Protein AF-A0A925KHV0-F1 (afdb_monomer)

Sequence (64 aa):
HYRRWPARVAAVDTAAAFAAAQDHVKPEALTVIAVGDLAKVRAQIEALGLGAVELRDADGRLAP

Radius of gyration: 18.72 Å; Cα contacts (8 Å, |Δi|>4): 17; chains: 1; bounding box: 41×28×39 Å

Nearest PDB structures (foldseek):
  6cce-assembly1_C  TM=2.700E-01  e=7.272E+00  Mycolicibacterium smegmatis MC2 155

Solvent-accessible surface area (backbone atoms only — not comparable to full-atom values): 4419 Å² total; per-residue (Å²): 122,76,89,57,49,65,63,58,61,72,66,61,47,73,66,58,51,52,50,50,41,68,78,66,57,52,79,92,76,62,85,87,86,86,88,77,62,62,92,70,46,48,67,59,56,62,70,65,65,84,67,89,84,82,58,57,44,99,87,69,46,80,49,134

Mean predicted aligned error: 6.13 Å

pLDDT: mean 89.52, std 6.19, range [62.38, 96.62]

Structure (mmCIF, N/CA/C/O backbone):
data_AF-A0A925KHV0-F1
#
_entry.id   AF-A0A925KHV0-F1
#
loop_
_atom_site.group_PDB
_atom_site.id
_atom_site.type_symbol
_atom_site.label_atom_id
_atom_site.label_alt_id
_atom_site.label_comp_id
_atom_site.label_asym_id
_atom_site.label_entity_id
_atom_site.label_seq_id
_atom_site.pdbx_PDB_ins_code
_atom_site.Cartn_x
_atom_site.Cartn_y
_atom_site.Cartn_z
_atom_site.occupancy
_atom_site.B_iso_or_equiv
_a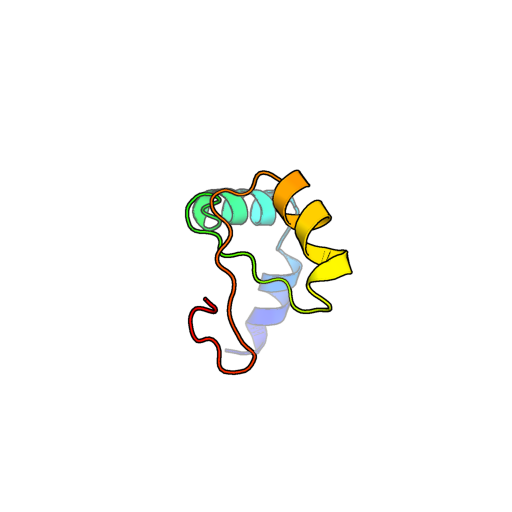tom_site.auth_seq_id
_atom_site.auth_comp_id
_atom_site.auth_asym_id
_atom_site.auth_atom_id
_atom_site.pdbx_PDB_model_num
ATOM 1 N N . HIS A 1 1 ? 22.211 -18.644 -15.968 1.00 62.38 1 HIS A N 1
ATOM 2 C CA . HIS A 1 1 ? 21.032 -17.886 -15.499 1.00 62.38 1 HIS A CA 1
ATOM 3 C C . HIS A 1 1 ? 21.380 -16.418 -15.199 1.00 62.38 1 HIS A C 1
ATOM 5 O O . HIS A 1 1 ? 20.878 -15.545 -15.893 1.00 62.38 1 HIS A O 1
ATOM 11 N N . TYR A 1 2 ? 22.330 -16.134 -14.298 1.00 64.88 2 TYR A N 1
ATOM 12 C CA . TYR A 1 2 ? 22.6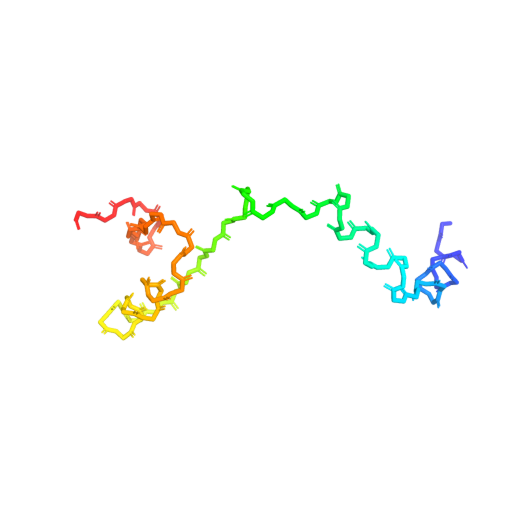54 -14.769 -13.834 1.00 64.88 2 TYR A CA 1
ATOM 13 C C . TYR A 1 2 ? 23.305 -13.812 -14.853 1.00 64.88 2 TYR A C 1
ATOM 15 O O . TYR A 1 2 ? 23.140 -12.606 -14.737 1.00 64.88 2 TYR A O 1
ATOM 23 N N . ARG A 1 3 ? 23.973 -14.316 -15.902 1.00 82.50 3 ARG A N 1
ATOM 24 C CA . ARG A 1 3 ? 24.646 -13.467 -16.913 1.00 82.50 3 ARG A CA 1
ATOM 25 C C . ARG A 1 3 ? 23.706 -12.601 -17.769 1.00 82.50 3 ARG A C 1
ATOM 27 O O . ARG A 1 3 ? 24.155 -11.613 -18.328 1.00 82.50 3 ARG A O 1
ATOM 34 N N . ARG A 1 4 ? 22.425 -12.973 -17.900 1.00 87.38 4 ARG A N 1
ATOM 35 C CA . ARG A 1 4 ? 21.448 -12.287 -18.778 1.00 87.38 4 ARG A CA 1
ATOM 36 C C . ARG A 1 4 ? 20.487 -11.361 -18.030 1.00 87.38 4 ARG A C 1
ATOM 38 O O . ARG A 1 4 ? 19.788 -10.581 -18.662 1.00 87.38 4 ARG A O 1
ATOM 45 N N . TRP A 1 5 ? 20.424 -11.464 -16.705 1.00 88.88 5 TRP A N 1
ATOM 46 C CA . TRP A 1 5 ? 19.486 -10.689 -15.894 1.00 88.88 5 TRP A CA 1
ATOM 47 C C . TRP A 1 5 ? 19.762 -9.175 -15.918 1.00 88.88 5 TRP A C 1
ATOM 49 O O . TRP A 1 5 ? 18.813 -8.437 -16.176 1.00 88.88 5 TRP A O 1
ATOM 59 N N . PRO A 1 6 ? 21.018 -8.696 -15.780 1.00 92.38 6 PRO A N 1
ATOM 60 C CA . PRO A 1 6 ? 21.291 -7.257 -15.780 1.00 92.38 6 PRO A CA 1
ATOM 61 C C . PRO A 1 6 ? 20.840 -6.565 -17.070 1.00 92.38 6 PRO A C 1
ATOM 63 O O . PRO A 1 6 ? 20.164 -5.545 -17.014 1.00 92.38 6 PRO A O 1
ATOM 66 N N . ALA A 1 7 ? 21.133 -7.166 -18.230 1.00 93.38 7 ALA A N 1
ATOM 67 C CA . ALA A 1 7 ? 20.730 -6.628 -19.529 1.00 93.38 7 ALA A CA 1
ATOM 68 C C . ALA A 1 7 ? 19.202 -6.573 -19.701 1.00 93.38 7 ALA A C 1
ATOM 70 O O . ALA A 1 7 ? 18.687 -5.643 -20.308 1.00 93.38 7 ALA A O 1
ATOM 71 N N . ARG A 1 8 ? 18.467 -7.547 -19.146 1.00 92.06 8 ARG A N 1
ATOM 72 C CA . ARG A 1 8 ? 16.997 -7.578 -19.212 1.00 92.06 8 ARG A CA 1
ATOM 73 C C . ARG A 1 8 ? 16.348 -6.498 -18.354 1.00 92.06 8 ARG A C 1
ATOM 75 O O . ARG A 1 8 ? 15.377 -5.907 -18.797 1.00 92.06 8 ARG A O 1
ATOM 82 N N . VAL A 1 9 ? 16.870 -6.257 -17.152 1.00 92.12 9 VAL A N 1
ATOM 83 C CA . VAL A 1 9 ? 16.354 -5.201 -16.266 1.00 92.12 9 VAL A CA 1
ATOM 84 C C . VAL A 1 9 ? 16.695 -3.820 -16.821 1.00 92.12 9 VAL A C 1
ATOM 86 O O . VAL A 1 9 ? 15.836 -2.950 -16.838 1.00 92.12 9 VAL A O 1
ATOM 89 N N . ALA A 1 10 ? 17.914 -3.635 -17.340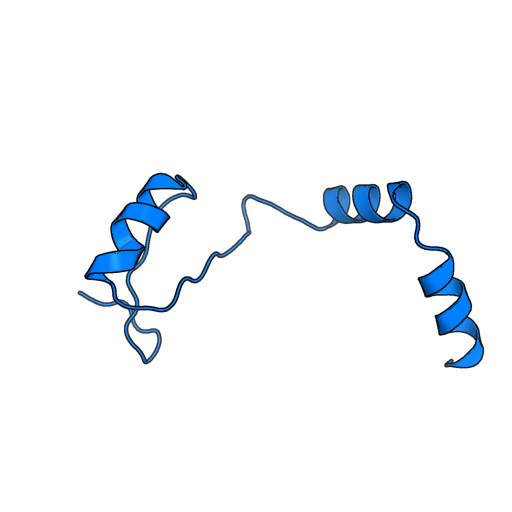 1.00 93.38 10 ALA A N 1
ATOM 90 C CA . ALA A 1 10 ? 18.343 -2.368 -17.936 1.00 93.38 10 ALA A CA 1
ATOM 91 C C . ALA A 1 10 ? 17.564 -1.987 -19.209 1.00 93.38 10 ALA A C 1
ATOM 93 O O . ALA A 1 10 ? 17.523 -0.815 -19.565 1.00 93.38 10 ALA A O 1
ATOM 94 N N . ALA A 1 11 ? 16.962 -2.963 -19.891 1.00 94.50 11 ALA A N 1
ATOM 95 C CA . ALA A 1 11 ? 16.148 -2.739 -21.080 1.00 94.50 11 ALA A CA 1
ATOM 96 C C . ALA A 1 11 ? 14.685 -2.365 -20.772 1.00 94.50 11 ALA A C 1
ATOM 98 O O . ALA A 1 11 ? 13.932 -2.103 -21.706 1.00 94.50 11 ALA A O 1
ATOM 99 N N . VAL A 1 12 ? 14.255 -2.371 -19.502 1.00 95.12 12 VAL A N 1
ATOM 100 C CA . VAL A 1 12 ? 12.895 -1.953 -19.132 1.00 95.12 12 VAL A CA 1
ATOM 101 C C . VAL A 1 12 ? 12.804 -0.433 -19.223 1.00 95.12 12 VAL A C 1
ATOM 103 O O . VAL A 1 12 ? 13.424 0.281 -18.436 1.00 95.12 12 VAL A O 1
ATOM 106 N N . ASP A 1 13 ? 12.014 0.050 -20.176 1.00 95.69 13 ASP A N 1
ATOM 107 C CA . ASP A 1 13 ? 11.674 1.461 -20.323 1.00 95.69 13 ASP A CA 1
ATOM 108 C C . ASP A 1 13 ? 10.281 1.777 -19.744 1.00 95.69 13 ASP A C 1
ATOM 110 O O . ASP A 1 13 ? 9.572 0.916 -19.211 1.00 95.69 13 ASP A O 1
ATOM 114 N N . THR A 1 14 ? 9.887 3.049 -19.817 1.00 96.06 14 THR A N 1
ATOM 115 C CA . THR A 1 14 ? 8.603 3.525 -19.287 1.00 96.06 14 THR A CA 1
ATOM 116 C C . THR A 1 14 ? 7.405 2.913 -20.010 1.00 96.06 14 THR A C 1
ATOM 118 O O . THR A 1 14 ? 6.393 2.632 -19.368 1.00 96.06 14 THR A O 1
ATOM 121 N N . ALA A 1 15 ? 7.513 2.671 -21.319 1.00 96.62 15 ALA A N 1
ATOM 122 C CA . ALA A 1 15 ? 6.443 2.083 -22.116 1.00 96.62 15 ALA A CA 1
ATOM 123 C C . ALA A 1 15 ? 6.217 0.615 -21.734 1.00 96.62 15 ALA A C 1
ATOM 125 O O . ALA A 1 15 ? 5.078 0.207 -21.503 1.00 96.62 15 ALA A O 1
ATOM 126 N N . ALA A 1 16 ? 7.295 -0.157 -21.588 1.00 95.69 16 ALA A N 1
ATOM 127 C CA . ALA A 1 16 ? 7.246 -1.540 -21.136 1.00 95.69 16 ALA A CA 1
ATOM 128 C C . ALA A 1 16 ? 6.681 -1.655 -19.711 1.00 95.69 16 ALA A C 1
ATOM 130 O O . ALA A 1 16 ? 5.853 -2.527 -19.447 1.00 95.69 16 ALA A O 1
ATOM 131 N N . ALA A 1 17 ? 7.074 -0.756 -18.803 1.00 95.44 17 ALA A N 1
ATOM 132 C CA . ALA A 1 17 ? 6.536 -0.721 -17.444 1.00 95.44 17 ALA A CA 1
ATOM 133 C C . ALA A 1 17 ? 5.032 -0.395 -17.421 1.00 95.44 17 ALA A C 1
ATOM 135 O O . ALA A 1 17 ? 4.271 -1.043 -16.704 1.00 95.44 17 ALA A O 1
ATOM 136 N N . PHE A 1 18 ? 4.589 0.574 -18.227 1.00 95.88 18 PHE A N 1
ATOM 137 C CA . PHE A 1 18 ? 3.178 0.951 -18.316 1.00 95.88 18 PHE A CA 1
ATOM 138 C C . PHE A 1 18 ? 2.311 -0.138 -18.965 1.00 95.88 18 PHE A C 1
ATOM 140 O O . PHE A 1 18 ? 1.192 -0.382 -18.516 1.00 95.88 18 PHE A O 1
ATOM 147 N N . ALA A 1 19 ? 2.819 -0.831 -19.988 1.00 96.19 19 ALA A N 1
ATOM 148 C CA . ALA A 1 19 ? 2.145 -1.988 -20.578 1.00 96.19 19 ALA A CA 1
ATOM 149 C C . ALA A 1 19 ? 1.963 -3.113 -19.546 1.00 96.19 19 ALA A C 1
ATOM 151 O O . ALA A 1 19 ? 0.846 -3.562 -19.312 1.00 96.19 19 ALA A O 1
ATOM 152 N N . ALA A 1 20 ? 3.032 -3.477 -18.831 1.00 95.44 20 ALA A N 1
ATOM 153 C CA . ALA A 1 20 ? 2.956 -4.483 -17.774 1.00 95.44 20 ALA A CA 1
ATOM 154 C C . ALA A 1 20 ? 1.994 -4.082 -16.641 1.00 95.44 20 ALA A C 1
ATOM 156 O O . ALA A 1 20 ? 1.315 -4.939 -16.077 1.00 95.44 20 ALA A O 1
ATOM 157 N N . ALA A 1 21 ? 1.913 -2.789 -16.307 1.00 94.19 21 ALA A N 1
ATOM 158 C CA . ALA A 1 21 ? 0.956 -2.295 -15.325 1.00 94.19 21 ALA A CA 1
ATOM 159 C C . ALA A 1 21 ? -0.494 -2.514 -15.784 1.00 94.19 21 ALA A C 1
ATOM 161 O O . ALA A 1 21 ? -1.295 -3.006 -14.998 1.00 94.19 21 ALA A O 1
ATOM 162 N N . GLN A 1 22 ? -0.818 -2.225 -17.047 1.00 93.69 22 GLN A N 1
ATOM 163 C CA . GLN A 1 22 ? -2.155 -2.475 -17.602 1.00 93.69 22 GLN A CA 1
ATOM 164 C C . GLN A 1 22 ? -2.510 -3.969 -17.633 1.00 93.69 22 GLN A C 1
ATOM 166 O O . GLN A 1 22 ? -3.652 -4.331 -17.365 1.00 93.69 22 GLN A O 1
ATOM 171 N N . ASP A 1 23 ? -1.535 -4.835 -17.915 1.00 95.38 23 ASP A N 1
ATOM 172 C CA . ASP A 1 23 ? -1.764 -6.281 -18.023 1.00 95.38 23 ASP A CA 1
ATOM 173 C C . ASP A 1 23 ? -1.910 -6.978 -16.659 1.00 95.38 23 ASP A C 1
ATOM 175 O O . ASP A 1 23 ? -2.567 -8.019 -16.544 1.00 95.38 23 ASP A O 1
ATOM 179 N N . HIS A 1 24 ? -1.270 -6.441 -15.615 1.00 94.81 24 HIS A N 1
ATOM 180 C CA . HIS A 1 24 ? -1.114 -7.145 -14.339 1.00 94.81 24 HIS A CA 1
ATOM 181 C C . HIS A 1 24 ? -1.706 -6.431 -13.125 1.00 94.81 24 HIS A C 1
ATOM 183 O O . HIS A 1 24 ? -2.091 -7.107 -12.168 1.00 94.81 24 HIS A O 1
ATOM 189 N N . VAL A 1 25 ? -1.800 -5.100 -13.127 1.00 92.69 25 VAL A N 1
ATOM 190 C CA . VAL A 1 25 ? -2.426 -4.358 -12.028 1.00 92.69 25 VAL A CA 1
ATOM 191 C C . VAL A 1 25 ? -3.926 -4.323 -12.276 1.00 92.69 25 VAL A C 1
ATOM 193 O O . VAL A 1 25 ? -4.389 -3.762 -13.261 1.00 92.69 25 VAL A O 1
ATOM 196 N N . LYS A 1 26 ? -4.687 -4.920 -11.359 1.00 91.56 26 LYS A N 1
ATOM 197 C CA . LYS A 1 26 ? -6.153 -4.915 -11.372 1.00 91.56 26 LYS A CA 1
ATOM 198 C C . LYS A 1 26 ? -6.643 -4.015 -10.239 1.00 91.56 26 LYS A C 1
ATOM 200 O O . LYS A 1 26 ? -6.636 -4.478 -9.094 1.00 91.56 26 LYS A O 1
ATOM 205 N N . PRO A 1 27 ? -7.005 -2.748 -10.509 1.00 86.44 27 PRO A N 1
ATOM 206 C CA . PRO A 1 27 ? -7.415 -1.804 -9.469 1.00 86.44 27 PRO A CA 1
ATOM 207 C C . PRO A 1 27 ? -8.554 -2.332 -8.590 1.00 86.44 27 PRO A C 1
ATOM 209 O O . PRO A 1 27 ? -8.570 -2.098 -7.388 1.00 86.44 27 PRO A O 1
ATOM 212 N N . GLU A 1 28 ? -9.465 -3.111 -9.170 1.00 86.50 28 GLU A N 1
ATOM 213 C CA . GLU A 1 28 ? -10.650 -3.664 -8.509 1.00 86.50 28 GLU A CA 1
ATOM 214 C C . GLU A 1 28 ? -10.320 -4.817 -7.549 1.00 86.50 28 GLU A C 1
ATOM 216 O O . GLU A 1 28 ? -11.145 -5.188 -6.720 1.00 86.50 28 GLU A O 1
ATOM 221 N N . ALA A 1 29 ? -9.124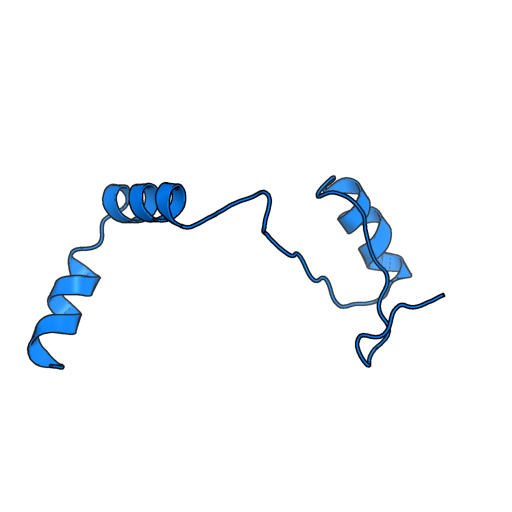 -5.399 -7.664 1.00 89.00 29 ALA A N 1
ATOM 222 C CA . ALA A 1 29 ? -8.633 -6.477 -6.806 1.00 89.00 29 ALA A CA 1
ATOM 223 C C . ALA A 1 29 ? -7.517 -6.006 -5.856 1.00 89.00 29 ALA A C 1
ATOM 225 O O . ALA A 1 29 ? -6.804 -6.829 -5.276 1.00 89.00 29 ALA A O 1
ATOM 226 N N . LEU A 1 30 ? -7.321 -4.691 -5.730 1.00 89.12 30 LEU A N 1
ATOM 227 C CA . LEU A 1 30 ? -6.274 -4.111 -4.905 1.00 89.12 30 LEU A CA 1
ATOM 228 C C . LEU A 1 30 ? -6.739 -3.996 -3.449 1.00 89.12 30 LEU A C 1
ATOM 230 O O . LEU A 1 30 ? -7.746 -3.362 -3.152 1.00 89.12 30 LEU A O 1
ATOM 234 N N . THR A 1 31 ? -5.966 -4.571 -2.528 1.00 90.44 31 THR A N 1
ATOM 235 C CA . THR A 1 31 ? -6.221 -4.460 -1.087 1.00 90.44 31 THR A CA 1
ATOM 236 C C . THR A 1 31 ? -5.320 -3.392 -0.483 1.00 90.44 31 THR A C 1
ATOM 238 O O . THR A 1 31 ? -4.095 -3.517 -0.518 1.00 90.44 31 THR A O 1
ATOM 241 N N . VAL A 1 32 ? -5.918 -2.359 0.112 1.00 89.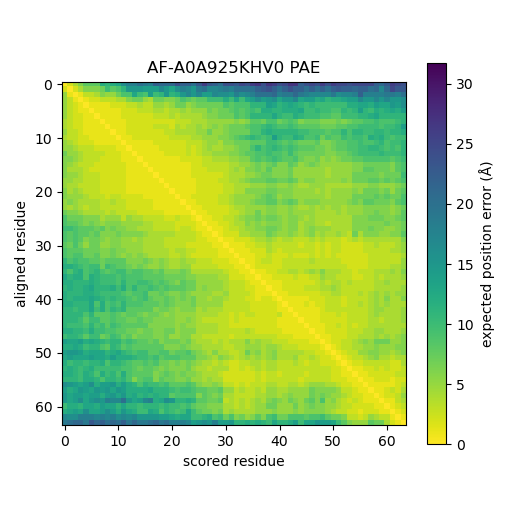19 32 VAL A N 1
ATOM 242 C CA . VAL A 1 32 ? -5.187 -1.326 0.857 1.00 89.19 32 VAL A CA 1
ATOM 243 C C . VAL A 1 32 ? -5.278 -1.614 2.346 1.00 89.19 32 VAL A C 1
ATOM 245 O O . VAL A 1 32 ? -6.368 -1.722 2.900 1.00 89.19 32 VAL A O 1
ATOM 248 N N . ILE A 1 33 ? -4.122 -1.716 3.000 1.00 90.12 33 ILE A N 1
ATOM 249 C CA . ILE A 1 33 ? -4.021 -1.913 4.446 1.00 90.12 33 ILE A CA 1
ATOM 250 C C . ILE A 1 33 ? -3.302 -0.702 5.029 1.00 90.12 33 ILE A C 1
ATOM 252 O O . ILE A 1 33 ? -2.142 -0.446 4.707 1.00 90.12 33 ILE A O 1
ATOM 256 N N . ALA A 1 34 ? -3.990 0.034 5.895 1.00 88.50 34 ALA A N 1
ATOM 257 C CA . ALA A 1 34 ? -3.422 1.147 6.641 1.00 88.50 34 ALA A CA 1
ATOM 258 C C . ALA A 1 34 ? -3.331 0.771 8.123 1.00 88.50 34 ALA A C 1
ATOM 260 O O . ALA A 1 34 ? -4.307 0.315 8.714 1.00 88.50 34 ALA A O 1
ATOM 261 N N . VAL A 1 35 ? -2.155 0.969 8.721 1.00 89.31 35 VAL A N 1
ATOM 262 C CA . VAL A 1 35 ? -1.877 0.621 10.121 1.00 89.31 35 VAL A CA 1
ATOM 263 C C . VAL A 1 35 ? -1.498 1.886 10.879 1.00 89.31 35 VAL A C 1
ATOM 265 O O . VAL A 1 35 ? -0.603 2.618 10.460 1.00 89.31 35 VAL A O 1
ATOM 268 N N . GLY A 1 36 ? -2.169 2.149 11.999 1.00 87.81 36 GLY A N 1
ATOM 269 C CA . GLY A 1 36 ? -1.897 3.318 12.828 1.00 87.81 36 GLY A CA 1
ATOM 270 C C . GLY A 1 36 ? -2.971 3.570 13.881 1.00 87.81 36 GLY A C 1
ATOM 271 O O . GLY A 1 36 ? -3.806 2.717 14.165 1.00 87.81 36 GLY A O 1
ATOM 272 N N . ASP A 1 37 ? -2.938 4.771 14.454 1.00 91.00 37 ASP A N 1
ATOM 273 C CA . ASP A 1 37 ? -3.958 5.255 15.384 1.00 91.00 37 ASP A CA 1
ATOM 274 C C . ASP A 1 37 ? -5.278 5.494 14.638 1.00 91.00 37 ASP A C 1
ATOM 276 O O . ASP A 1 37 ? -5.374 6.407 13.809 1.00 91.00 37 ASP A O 1
ATOM 280 N N . LEU A 1 38 ? -6.290 4.677 14.949 1.00 87.94 38 LEU A N 1
ATOM 281 C CA . LEU A 1 38 ? -7.602 4.706 14.305 1.00 87.94 38 LEU A CA 1
ATOM 282 C C . LEU A 1 38 ? -8.221 6.108 14.304 1.00 87.94 38 LEU A C 1
ATOM 284 O O . LEU A 1 38 ? -8.792 6.523 13.295 1.00 87.94 38 LEU A O 1
ATOM 288 N N . ALA A 1 39 ? -8.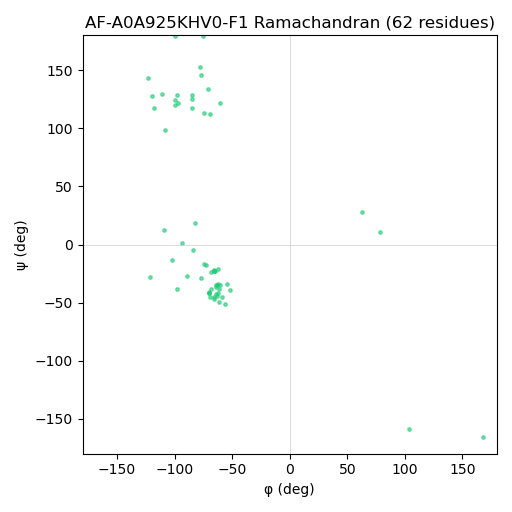060 6.862 15.397 1.00 90.12 39 ALA A N 1
ATOM 289 C CA . ALA A 1 39 ? -8.632 8.199 15.532 1.00 90.12 39 ALA A CA 1
ATOM 290 C C . ALA A 1 39 ? -8.026 9.208 14.542 1.00 90.12 39 ALA A C 1
ATOM 292 O O . ALA A 1 39 ? -8.655 10.216 14.226 1.00 90.12 39 ALA A O 1
ATOM 293 N N . LYS A 1 40 ? -6.818 8.940 14.033 1.00 91.06 40 LYS A N 1
ATOM 294 C CA . LYS A 1 40 ? -6.110 9.810 13.085 1.00 91.06 40 LYS A CA 1
ATOM 295 C C . LYS A 1 40 ? -6.284 9.362 11.639 1.00 91.06 40 LYS A C 1
ATOM 297 O O . LYS A 1 40 ? -6.401 10.206 10.754 1.00 91.06 40 LYS A O 1
ATOM 302 N N . VAL A 1 41 ? -6.285 8.051 11.391 1.00 90.31 41 VAL A N 1
ATOM 303 C CA . VAL A 1 41 ? -6.232 7.507 10.022 1.00 90.31 41 VAL A CA 1
ATOM 304 C C . VAL A 1 41 ? -7.607 7.305 9.395 1.00 90.31 41 VAL A C 1
ATOM 306 O O . VAL A 1 41 ? -7.727 7.393 8.175 1.00 90.31 41 VAL A O 1
ATOM 309 N N . ARG A 1 42 ? -8.659 7.082 10.196 1.00 87.00 42 ARG A N 1
ATOM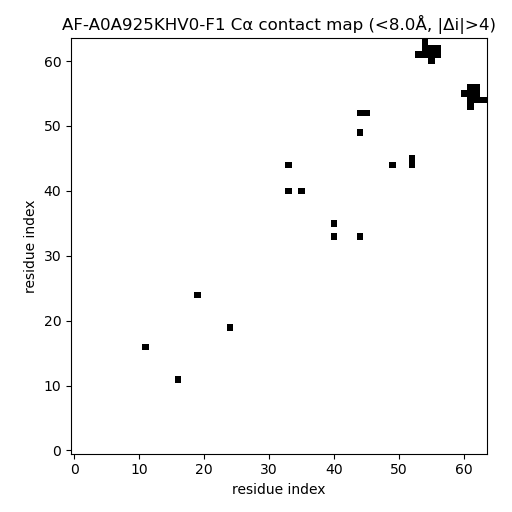 310 C CA . ARG A 1 42 ? -9.983 6.697 9.681 1.00 87.00 42 ARG A CA 1
ATOM 311 C 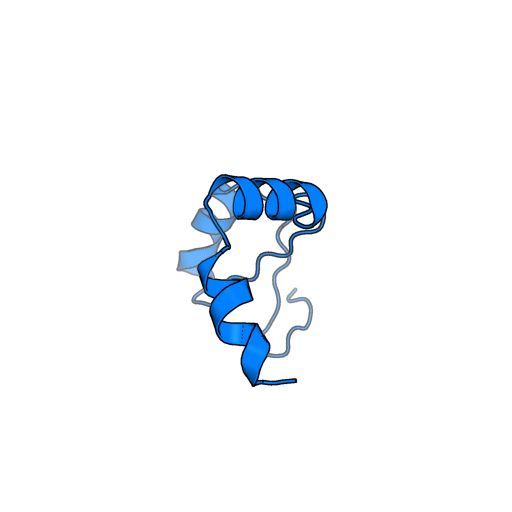C . ARG A 1 42 ? -10.546 7.690 8.664 1.00 87.00 42 ARG A C 1
ATOM 313 O O . ARG A 1 42 ? -10.891 7.291 7.558 1.00 87.00 42 ARG A O 1
ATOM 320 N N . ALA A 1 43 ? -10.573 8.975 9.012 1.00 90.75 43 ALA A N 1
ATOM 321 C CA . ALA A 1 43 ? -11.114 10.010 8.131 1.00 90.75 43 ALA A CA 1
ATOM 322 C C . ALA A 1 43 ? -10.325 10.134 6.815 1.00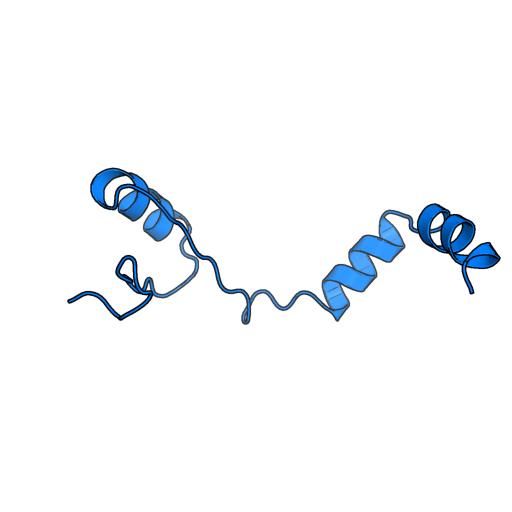 90.75 43 ALA A C 1
ATOM 324 O O . ALA A 1 43 ? -10.906 10.395 5.767 1.00 90.75 43 ALA A O 1
ATOM 325 N N . GLN A 1 44 ? -9.006 9.919 6.858 1.00 89.81 44 GLN A N 1
ATOM 326 C CA . GLN A 1 44 ? -8.158 9.970 5.668 1.00 89.81 44 GLN A CA 1
ATOM 327 C C . GLN A 1 44 ? -8.432 8.781 4.745 1.00 89.81 44 GLN A C 1
ATOM 329 O O . GLN A 1 44 ? -8.528 8.971 3.540 1.00 89.81 44 GLN A O 1
ATOM 334 N N . ILE A 1 45 ? -8.612 7.578 5.300 1.00 90.50 45 ILE A N 1
ATOM 335 C CA . ILE A 1 45 ? -8.929 6.367 4.525 1.00 90.50 45 ILE A CA 1
ATOM 336 C C . ILE A 1 45 ? -10.314 6.486 3.884 1.00 90.50 45 ILE A C 1
ATOM 338 O O . ILE A 1 45 ? -10.460 6.226 2.693 1.00 90.50 45 ILE A O 1
ATOM 342 N N . GLU A 1 46 ? -11.318 6.917 4.649 1.00 89.69 46 GLU A N 1
ATOM 343 C CA . GLU A 1 46 ? -12.678 7.119 4.138 1.00 89.69 46 GLU A CA 1
ATOM 344 C C . GLU A 1 46 ? -12.703 8.178 3.021 1.00 89.69 46 GLU A C 1
ATOM 346 O O . GLU A 1 46 ? -13.370 7.986 2.005 1.00 89.69 46 GLU A O 1
ATOM 351 N N . ALA A 1 47 ? -11.907 9.248 3.146 1.00 91.88 47 ALA A N 1
ATOM 352 C CA . ALA A 1 47 ? -11.784 10.284 2.120 1.00 91.88 47 ALA A CA 1
ATOM 353 C C . ALA A 1 47 ? -11.148 9.798 0.804 1.00 91.88 47 ALA A C 1
ATOM 355 O O . ALA A 1 47 ? -11.380 10.414 -0.236 1.00 91.88 47 ALA A O 1
ATOM 356 N N . LEU A 1 48 ? -10.371 8.706 0.814 1.00 89.62 48 LEU A N 1
ATOM 357 C CA . LEU A 1 48 ? -9.795 8.136 -0.411 1.00 89.62 48 LEU A CA 1
ATOM 358 C C . LEU A 1 48 ? -10.841 7.424 -1.283 1.00 89.62 48 LEU A C 1
ATOM 360 O O . LEU A 1 48 ? -10.575 7.185 -2.458 1.00 89.62 48 LEU A O 1
ATOM 364 N N . GLY A 1 49 ? -12.012 7.076 -0.735 1.00 88.50 49 GLY A N 1
ATOM 365 C CA . GLY A 1 49 ? -13.113 6.500 -1.512 1.00 88.50 49 GLY A CA 1
ATOM 366 C C . GLY A 1 49 ? -12.795 5.151 -2.167 1.00 88.50 49 GLY A C 1
ATOM 367 O O . GLY A 1 49 ? -13.369 4.824 -3.201 1.00 88.50 49 GLY A O 1
ATOM 368 N N . LEU A 1 50 ? -11.891 4.357 -1.581 1.00 86.75 50 LEU A N 1
ATOM 369 C CA . LEU A 1 50 ? -11.387 3.096 -2.154 1.00 86.75 50 LEU A CA 1
ATOM 370 C C . LEU A 1 50 ? -12.305 1.884 -1.905 1.00 86.75 50 LEU A C 1
ATOM 372 O O . LEU A 1 50 ? -11.870 0.740 -2.011 1.00 86.75 50 LEU A O 1
ATOM 376 N N . GLY A 1 51 ? -13.573 2.128 -1.572 1.00 85.06 51 GLY A N 1
ATOM 377 C CA . GLY A 1 51 ? -14.559 1.097 -1.256 1.00 85.06 51 GLY A CA 1
ATOM 378 C C . GLY A 1 51 ? -14.839 0.954 0.241 1.00 85.06 51 GLY A C 1
ATOM 379 O O . GLY A 1 51 ? -14.643 1.886 1.022 1.00 85.06 51 GLY A O 1
ATOM 380 N N . ALA A 1 52 ? -15.368 -0.209 0.629 1.00 86.38 52 ALA A N 1
ATOM 381 C CA . ALA A 1 52 ? -15.746 -0.493 2.010 1.00 86.38 52 ALA A CA 1
ATOM 382 C C . ALA A 1 52 ? -14.508 -0.661 2.903 1.00 86.38 52 ALA A C 1
ATOM 384 O O . ALA A 1 52 ? -13.571 -1.376 2.554 1.00 86.38 52 ALA A O 1
ATOM 385 N N . VAL A 1 53 ? -14.525 -0.016 4.069 1.00 88.00 53 VAL A N 1
ATOM 386 C CA . VAL A 1 53 ? -13.434 -0.082 5.046 1.00 88.00 53 VAL A CA 1
ATOM 387 C C . VAL A 1 53 ? -13.771 -1.123 6.111 1.00 88.00 53 VAL A C 1
ATOM 389 O O . VAL A 1 53 ? -14.780 -1.000 6.802 1.00 88.00 53 VAL A O 1
ATOM 392 N N . GLU A 1 54 ? -12.909 -2.128 6.262 1.00 90.75 54 GLU A N 1
ATOM 393 C CA . GLU A 1 54 ? -12.964 -3.095 7.361 1.00 90.75 54 GLU A CA 1
ATOM 394 C C . GLU A 1 54 ? -11.989 -2.687 8.466 1.00 90.75 54 GLU A C 1
ATOM 396 O O . GLU A 1 54 ? -10.801 -2.478 8.209 1.00 90.75 54 GLU A O 1
ATOM 401 N N . LEU A 1 55 ? -12.467 -2.619 9.710 1.00 91.38 55 LEU A N 1
ATOM 402 C CA . LEU A 1 55 ? -11.585 -2.453 10.859 1.00 91.38 55 LEU A CA 1
ATOM 403 C C . LEU A 1 55 ? -11.070 -3.819 11.311 1.00 91.38 55 LEU A C 1
ATOM 405 O O . LEU A 1 55 ? -11.848 -4.749 11.535 1.00 91.38 55 LEU A O 1
ATOM 409 N N . ARG A 1 56 ? -9.750 -3.930 11.465 1.00 91.31 56 ARG A N 1
ATOM 410 C CA . ARG A 1 56 ? -9.101 -5.128 11.996 1.00 91.31 56 ARG A CA 1
ATOM 411 C C . ARG A 1 56 ? -8.256 -4.797 13.213 1.00 91.31 56 ARG A C 1
ATOM 413 O O . ARG A 1 56 ? -7.648 -3.729 13.275 1.00 91.31 56 ARG A O 1
ATOM 420 N N . ASP A 1 57 ? -8.254 -5.709 14.178 1.00 89.81 57 ASP A N 1
ATOM 421 C CA . ASP A 1 57 ? -7.412 -5.617 15.366 1.00 89.81 57 ASP A CA 1
ATOM 422 C C . ASP A 1 57 ? -5.942 -5.964 15.057 1.00 89.81 57 ASP A C 1
ATOM 424 O O . ASP A 1 57 ? -5.573 -6.278 13.922 1.00 89.81 57 ASP A O 1
ATOM 428 N N . ALA A 1 58 ? -5.086 -5.899 16.079 1.00 87.19 58 ALA A N 1
ATOM 429 C CA . ALA A 1 58 ? -3.655 -6.180 15.948 1.00 87.19 58 ALA A CA 1
ATOM 430 C C . ALA A 1 58 ? -3.341 -7.627 15.518 1.00 87.19 58 ALA A C 1
ATOM 432 O O . ALA A 1 58 ? -2.267 -7.877 14.973 1.00 87.19 58 ALA A O 1
ATOM 433 N N . ASP A 1 59 ? -4.277 -8.557 15.721 1.00 87.62 59 ASP A N 1
ATOM 434 C CA . ASP A 1 59 ? -4.165 -9.954 15.301 1.00 87.62 59 ASP A CA 1
ATOM 435 C C . ASP A 1 59 ? -4.792 -10.193 13.911 1.00 87.62 59 ASP A C 1
ATOM 437 O O . ASP A 1 59 ? -4.817 -11.322 13.415 1.00 87.62 59 ASP A O 1
ATOM 441 N N . GLY A 1 60 ? -5.318 -9.145 13.269 1.00 84.88 60 GLY A N 1
ATOM 442 C CA . GLY A 1 60 ? -5.959 -9.204 11.958 1.00 84.88 60 GLY A CA 1
ATOM 443 C C . GLY A 1 60 ? -7.395 -9.737 11.974 1.00 84.88 60 GLY A C 1
ATOM 444 O O . GLY A 1 60 ? -7.951 -10.003 10.898 1.00 84.88 60 GLY A O 1
ATOM 445 N N . ARG A 1 61 ? -8.011 -9.897 13.154 1.00 91.56 61 ARG A N 1
ATOM 446 C CA . ARG A 1 61 ? -9.430 -10.263 13.279 1.00 91.56 61 ARG A CA 1
ATOM 447 C C . ARG A 1 61 ? -10.301 -9.043 13.029 1.00 91.56 61 ARG A C 1
ATOM 449 O O . ARG A 1 61 ? -9.878 -7.916 13.264 1.00 91.56 61 ARG A O 1
ATOM 456 N N . LEU A 1 62 ? -11.524 -9.274 12.555 1.00 90.19 62 LEU A N 1
ATOM 457 C CA . LEU A 1 62 ? -12.512 -8.206 12.420 1.00 90.19 62 LEU A CA 1
ATOM 458 C C . LEU A 1 62 ? -12.786 -7.610 13.801 1.00 90.19 62 LEU A C 1
ATOM 460 O O . LEU A 1 62 ? -13.169 -8.331 14.725 1.00 90.19 62 LEU A O 1
ATOM 464 N N . ALA A 1 63 ? -12.546 -6.309 13.926 1.00 84.31 63 ALA A N 1
ATOM 465 C CA . ALA A 1 63 ? -12.881 -5.569 15.127 1.00 84.31 63 ALA A CA 1
ATOM 466 C C . ALA A 1 63 ? -14.399 -5.291 15.151 1.00 84.31 63 ALA A C 1
ATOM 468 O O . ALA A 1 63 ? -14.989 -5.119 14.079 1.00 84.31 63 ALA A O 1
ATOM 469 N N . PRO A 1 64 ? -15.032 -5.281 16.339 1.00 70.94 64 PRO A N 1
ATOM 470 C CA . PRO A 1 64 ? -16.437 -4.911 16.494 1.00 70.94 64 PRO A CA 1
ATOM 471 C C . PRO A 1 64 ? -16.713 -3.436 16.172 1.00 70.94 64 PRO A C 1
ATOM 473 O O . PRO A 1 64 ? -15.779 -2.605 16.284 1.00 70.94 64 PRO A O 1
#

Secondary structure (DSSP, 8-state):
-GGGHHHHHHT--HHHHHHHHHHH--GGGPPP---S-HHHHHHHHHHTT-SPPPPB-TTSPBP-

Foldseek 3Di:
DPVCVVVVVVPDDPVNVVVCCVVPPDLLPDDDDDDDDCVPCVVVVVVVVSDDDFDADPVRHGDD